Protein AF-A0A1G1E8K2-F1 (afdb_monomer)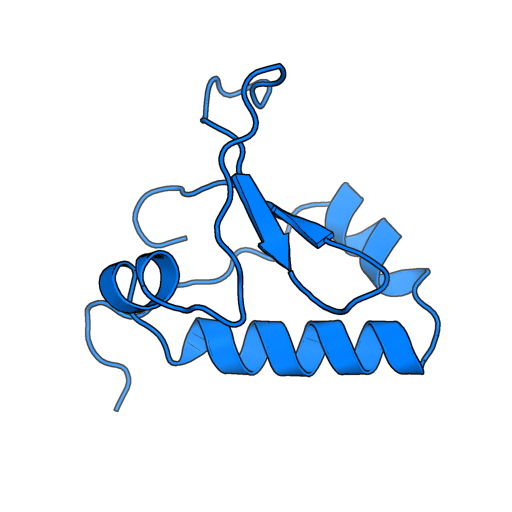

Mean predicted aligned error: 4.22 Å

Foldseek 3Di:
DQDPQQADDDCPDPVSVVVLVPDDPVLNVLVVVVVVVSRNDGPVCCVVPPQQVKAWDPPDDDPVRFTWIWTDSDPVDIDIDTDDPRD

Solvent-accessible surface area (backbone atoms only — not comparable to full-atom values): 5222 Å² total; per-residue (Å²): 132,86,61,97,60,39,33,47,83,81,74,82,48,66,69,59,46,55,54,55,74,68,45,55,73,70,58,42,52,37,45,52,54,46,53,60,50,47,54,75,27,32,63,72,48,50,76,67,34,77,75,34,52,66,38,80,47,88,92,52,62,47,97,84,69,45,66,31,28,34,36,43,54,53,97,86,48,64,44,80,47,63,76,58,94,59,50

Nearest PDB structures (foldseek):
  7xw2-assembly1_A  TM=3.917E-01  e=7.439E+00  Homo sapiens
  7yym-assembly1_A  TM=3.571E-01  e=9.045E+00  Mus musculus

Secondary structure (DSSP, 8-state):
---TTBPP-----HHHHHHHHTS-HHHHHHHHHHHHHHTT-BHHHHHH-TTTT-EEEEEEE-TT-PEEEEEESSSS-EEEE---TT-

Radius of gyration: 13.0 Å; Cα contacts (8 Å, |Δi|>4): 94; chains: 1; bounding box: 28×35×29 Å

Structure (mmCIF, N/CA/C/O backbone):
data_AF-A0A1G1E8K2-F1
#
_entry.id   AF-A0A1G1E8K2-F1
#
loop_
_atom_site.group_PDB
_atom_site.id
_atom_site.type_symbol
_atom_site.label_atom_id
_atom_site.label_alt_id
_atom_site.label_comp_id
_atom_site.label_asym_id
_atom_site.label_entity_id
_atom_site.label_seq_id
_atom_site.pdbx_PDB_ins_code
_atom_site.Cartn_x
_atom_site.Cartn_y
_atom_site.Cartn_z
_atom_site.occupancy
_atom_site.B_iso_or_equiv
_atom_site.auth_seq_id
_atom_site.auth_comp_id
_atom_site.auth_asym_id
_atom_site.auth_atom_id
_atom_site.pdbx_PDB_model_num
ATOM 1 N N . MET A 1 1 ? 2.380 -21.552 3.493 1.00 47.50 1 MET A N 1
ATOM 2 C CA . MET A 1 1 ? 3.546 -21.550 2.584 1.00 47.50 1 MET A CA 1
ATOM 3 C C . MET A 1 1 ? 3.581 -20.219 1.855 1.00 47.50 1 MET A C 1
ATOM 5 O O . MET A 1 1 ? 2.591 -19.874 1.222 1.00 47.50 1 MET A O 1
ATOM 9 N N . VAL A 1 2 ? 4.660 -19.448 2.001 1.00 52.47 2 VAL A N 1
ATOM 10 C CA . VAL A 1 2 ? 4.926 -18.277 1.150 1.00 52.47 2 VAL A CA 1
ATOM 11 C C . VAL A 1 2 ? 5.296 -18.831 -0.227 1.00 52.47 2 VAL A C 1
ATOM 13 O O . VAL A 1 2 ? 6.189 -19.672 -0.310 1.00 52.47 2 VAL A O 1
ATOM 16 N N . LYS A 1 3 ? 4.564 -18.463 -1.284 1.00 58.41 3 LYS A N 1
ATOM 17 C CA . LYS A 1 3 ? 4.991 -18.791 -2.652 1.00 58.41 3 LYS A CA 1
ATOM 18 C C . LYS A 1 3 ? 6.237 -17.955 -2.956 1.00 58.41 3 LYS A C 1
ATOM 20 O O . LYS A 1 3 ? 6.289 -16.799 -2.546 1.00 58.41 3 LYS A O 1
ATOM 25 N N . LEU A 1 4 ? 7.209 -18.530 -3.664 1.00 66.69 4 LEU A N 1
ATOM 26 C CA . LEU A 1 4 ? 8.505 -17.904 -3.983 1.00 66.69 4 LEU A CA 1
ATOM 27 C C . LEU A 1 4 ? 8.401 -16.553 -4.730 1.00 66.69 4 LEU A C 1
ATOM 29 O O . LEU A 1 4 ? 9.372 -15.803 -4.750 1.00 66.69 4 LEU A O 1
ATOM 33 N N . ASP A 1 5 ? 7.218 -16.216 -5.257 1.00 79.94 5 ASP A N 1
ATOM 34 C CA . ASP A 1 5 ? 6.955 -14.999 -6.040 1.00 79.94 5 ASP A CA 1
ATOM 35 C C . ASP A 1 5 ? 6.080 -13.956 -5.318 1.00 79.94 5 ASP A C 1
ATOM 37 O O . ASP A 1 5 ? 5.581 -13.015 -5.947 1.00 79.94 5 ASP A O 1
ATOM 41 N N . ASN A 1 6 ? 5.814 -14.136 -4.020 1.00 90.75 6 ASN A N 1
ATOM 42 C CA . ASN A 1 6 ? 5.023 -13.169 -3.260 1.00 90.75 6 ASN A CA 1
ATOM 43 C C . ASN A 1 6 ? 5.765 -11.837 -3.113 1.00 90.75 6 ASN A C 1
ATOM 45 O O . ASN A 1 6 ? 6.980 -11.800 -2.938 1.00 90.75 6 ASN A O 1
ATOM 49 N N . VAL A 1 7 ? 5.005 -10.745 -3.131 1.00 93.31 7 VAL A N 1
ATOM 50 C CA . VAL A 1 7 ? 5.538 -9.396 -2.934 1.00 93.31 7 VAL A CA 1
ATOM 51 C C . VAL A 1 7 ? 6.079 -9.238 -1.515 1.00 93.31 7 VAL A C 1
ATOM 53 O O . VAL A 1 7 ? 5.432 -9.625 -0.533 1.00 93.31 7 VAL A O 1
ATOM 56 N N . LEU A 1 8 ? 7.262 -8.640 -1.418 1.00 94.12 8 LEU A N 1
ATOM 57 C CA . LEU A 1 8 ? 7.842 -8.165 -0.172 1.00 94.12 8 LEU A CA 1
ATOM 58 C C . LEU A 1 8 ? 7.459 -6.697 0.020 1.00 94.12 8 LEU A C 1
ATOM 60 O O . LEU A 1 8 ? 7.224 -5.978 -0.938 1.00 94.12 8 LEU A O 1
ATOM 64 N N . LEU A 1 9 ? 7.333 -6.257 1.267 1.00 94.62 9 LEU A N 1
ATOM 65 C CA . LEU A 1 9 ? 6.976 -4.875 1.578 1.00 94.62 9 LEU A CA 1
ATOM 66 C C . LEU A 1 9 ? 8.145 -4.234 2.303 1.00 94.62 9 LEU A C 1
ATOM 68 O O . LEU A 1 9 ? 8.490 -4.675 3.401 1.00 94.62 9 LEU A O 1
ATOM 72 N N . ASP A 1 10 ? 8.716 -3.196 1.701 1.00 94.06 10 ASP A N 1
ATOM 73 C CA . ASP A 1 10 ? 9.610 -2.289 2.405 1.00 94.06 10 ASP A CA 1
ATOM 74 C C . ASP A 1 10 ? 8.790 -1.153 3.026 1.00 94.06 10 ASP A C 1
ATOM 76 O O . ASP A 1 10 ? 8.131 -0.376 2.336 1.00 94.06 10 ASP A O 1
ATOM 80 N N . LEU A 1 11 ? 8.800 -1.094 4.356 1.00 94.75 11 LEU A N 1
ATOM 81 C CA . LEU A 1 11 ? 8.096 -0.088 5.153 1.00 94.75 11 LEU A CA 1
ATOM 82 C C . LEU A 1 11 ? 9.080 0.889 5.822 1.00 94.75 11 LEU A C 1
ATOM 84 O O . LEU A 1 11 ? 8.692 1.633 6.723 1.00 94.75 11 LEU A O 1
ATOM 88 N N . ASN A 1 12 ? 10.356 0.877 5.418 1.00 93.38 12 ASN A N 1
ATOM 89 C CA . ASN A 1 12 ? 11.431 1.648 6.050 1.00 93.38 12 ASN A CA 1
ATOM 90 C C . ASN A 1 12 ? 11.606 3.060 5.478 1.00 93.38 12 ASN A C 1
ATOM 92 O O . ASN A 1 12 ? 12.569 3.749 5.809 1.00 93.38 12 ASN A O 1
ATOM 96 N N . ASN A 1 13 ? 10.685 3.523 4.633 1.00 90.25 13 ASN A N 1
ATOM 97 C CA . ASN A 1 13 ? 10.710 4.899 4.162 1.00 90.25 13 ASN A CA 1
ATOM 98 C C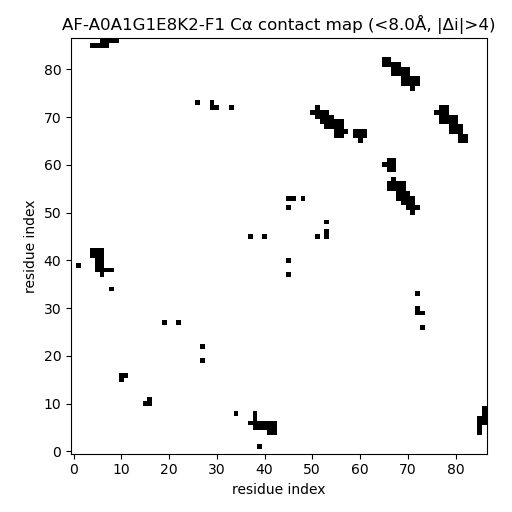 . ASN A 1 13 ? 10.272 5.853 5.300 1.00 90.25 13 ASN A C 1
ATOM 100 O O . ASN A 1 13 ? 9.161 5.700 5.812 1.00 90.25 13 ASN A O 1
ATOM 104 N N . PRO A 1 14 ? 11.095 6.845 5.692 1.00 93.69 14 PRO A N 1
ATOM 105 C CA . PRO A 1 14 ? 10.794 7.709 6.835 1.00 93.69 14 PRO A CA 1
ATOM 106 C C . PRO A 1 14 ? 9.551 8.581 6.616 1.00 93.69 14 PRO A C 1
ATOM 108 O O . PRO A 1 14 ? 8.771 8.759 7.545 1.00 93.69 14 PRO A O 1
ATOM 111 N N . VAL A 1 15 ? 9.317 9.051 5.385 1.00 91.94 15 VAL A N 1
ATOM 112 C CA . VAL A 1 15 ? 8.114 9.828 5.034 1.00 91.94 15 VAL A CA 1
ATOM 113 C C . VAL A 1 15 ? 6.868 8.958 5.183 1.00 91.94 15 VAL A C 1
ATOM 115 O O . VAL A 1 15 ? 5.886 9.371 5.787 1.00 91.94 15 VAL A O 1
ATOM 118 N N . PHE A 1 16 ? 6.927 7.709 4.711 1.00 93.00 16 PHE A N 1
ATOM 119 C CA . PHE A 1 16 ? 5.833 6.758 4.908 1.00 93.00 16 PHE A CA 1
ATOM 120 C C . PHE A 1 16 ? 5.556 6.487 6.392 1.00 93.00 16 PHE A C 1
ATOM 122 O O . PHE A 1 16 ? 4.396 6.385 6.783 1.00 93.00 16 PHE A O 1
ATOM 129 N N . GLN A 1 17 ? 6.594 6.342 7.217 1.00 95.75 17 GLN A N 1
ATOM 130 C CA . GLN A 1 17 ? 6.426 6.090 8.650 1.00 95.75 17 GLN A CA 1
ATOM 131 C C . GLN A 1 17 ? 5.783 7.284 9.361 1.00 95.75 17 GLN A C 1
ATOM 133 O O . GLN A 1 17 ? 4.867 7.091 10.158 1.00 95.75 17 GLN A O 1
ATOM 138 N N . GLU A 1 18 ? 6.211 8.504 9.035 1.00 96.88 18 GLU A N 1
ATOM 139 C CA . GLU A 1 18 ? 5.593 9.730 9.539 1.00 96.88 18 GLU A CA 1
ATOM 140 C C . GLU A 1 18 ? 4.113 9.815 9.141 1.00 96.88 18 GLU A C 1
ATOM 142 O O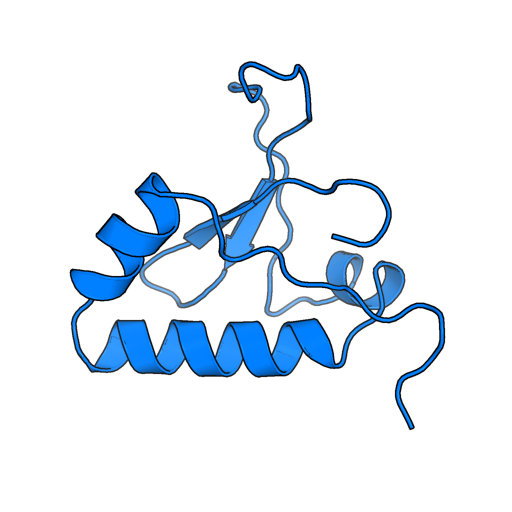 . GLU A 1 18 ? 3.251 9.993 10.006 1.00 96.88 18 GLU A O 1
ATOM 147 N N . ASP A 1 19 ? 3.795 9.594 7.862 1.00 94.88 19 ASP A N 1
ATOM 148 C CA . ASP A 1 19 ? 2.413 9.563 7.377 1.00 94.88 19 ASP A CA 1
ATOM 149 C C . ASP A 1 19 ? 1.588 8.495 8.108 1.00 94.88 19 ASP A C 1
ATOM 151 O O . ASP A 1 19 ? 0.477 8.768 8.563 1.00 94.88 19 ASP A O 1
ATOM 155 N N . LEU A 1 20 ? 2.136 7.283 8.261 1.00 94.50 20 LEU A N 1
ATOM 156 C CA . LEU A 1 20 ? 1.485 6.149 8.917 1.00 94.50 20 LEU A CA 1
ATOM 157 C C . LEU A 1 20 ? 1.111 6.463 10.368 1.00 94.50 20 LEU A C 1
ATOM 159 O O . LEU A 1 20 ? 0.005 6.124 10.795 1.00 94.50 20 LEU A O 1
ATOM 163 N N . PHE A 1 21 ? 2.014 7.089 11.125 1.00 95.44 21 PHE A N 1
ATOM 164 C CA . PHE A 1 21 ? 1.782 7.412 12.535 1.00 95.44 21 PHE A CA 1
ATOM 165 C C . PHE A 1 21 ? 0.797 8.566 12.736 1.00 95.44 21 PHE A C 1
ATOM 167 O O . PHE A 1 21 ? 0.172 8.648 13.791 1.00 95.44 21 PHE A O 1
ATOM 174 N N . ASN A 1 22 ? 0.599 9.401 11.716 1.00 95.94 22 ASN A N 1
ATOM 175 C CA . ASN A 1 22 ? -0.363 10.501 11.737 1.00 95.94 22 ASN A CA 1
ATOM 176 C C . ASN A 1 22 ? -1.776 10.103 11.263 1.00 95.94 22 ASN A C 1
ATOM 178 O O . ASN A 1 22 ? -2.701 10.922 11.304 1.00 95.94 22 ASN A O 1
ATOM 182 N N . LEU A 1 23 ? -1.985 8.856 10.822 1.00 94.25 23 LEU A N 1
ATOM 183 C CA . LEU A 1 23 ? -3.300 8.397 10.373 1.00 94.25 23 LEU A CA 1
ATOM 184 C C . LEU A 1 23 ? -4.314 8.297 11.515 1.00 94.25 23 LEU A C 1
ATOM 186 O O . LEU A 1 23 ? -4.035 7.816 12.612 1.00 94.25 23 LEU A O 1
ATOM 190 N N . GLN A 1 24 ? -5.558 8.655 11.199 1.00 94.50 24 GLN A N 1
ATOM 191 C CA . GLN A 1 24 ? -6.702 8.363 12.057 1.00 94.50 24 GLN A CA 1
ATOM 192 C C . GLN A 1 24 ? -6.938 6.849 12.140 1.00 94.50 24 GLN A C 1
ATOM 194 O O . GLN A 1 24 ? -6.606 6.096 11.221 1.00 94.50 24 GLN A O 1
ATOM 199 N N . LYS A 1 25 ? -7.558 6.401 13.235 1.00 93.88 25 LYS A N 1
ATOM 200 C CA . LYS A 1 25 ? -7.739 4.981 13.570 1.00 93.88 25 LYS A CA 1
ATOM 201 C C . LYS A 1 25 ? -8.299 4.148 12.413 1.00 93.88 25 LYS A C 1
ATOM 203 O O . LYS A 1 25 ? -7.795 3.060 12.130 1.00 93.88 25 LYS A O 1
ATOM 208 N N . GLU A 1 26 ? -9.339 4.640 11.746 1.00 93.00 26 GLU A N 1
ATOM 209 C CA . GLU A 1 26 ? -9.998 3.924 10.655 1.00 93.00 26 GLU A CA 1
ATOM 210 C C . GLU A 1 26 ? -9.068 3.772 9.449 1.00 93.00 26 GLU A C 1
ATOM 212 O O . GLU A 1 26 ? -9.001 2.695 8.854 1.00 93.00 26 GLU A O 1
ATOM 217 N N . ASP A 1 27 ? -8.322 4.819 9.106 1.00 93.31 27 ASP A N 1
ATOM 218 C CA . ASP A 1 27 ? -7.410 4.819 7.964 1.00 93.31 27 ASP A CA 1
ATOM 219 C C . ASP A 1 27 ? -6.157 3.976 8.246 1.00 93.31 27 ASP A C 1
ATOM 221 O O . ASP A 1 27 ? -5.727 3.213 7.375 1.00 93.31 27 ASP A O 1
ATOM 225 N N . ALA A 1 28 ? -5.648 3.997 9.483 1.00 94.31 28 ALA A N 1
ATOM 226 C CA . ALA A 1 28 ? -4.576 3.112 9.936 1.00 94.31 28 ALA A CA 1
ATOM 227 C C . ALA A 1 28 ? -4.984 1.633 9.821 1.00 94.31 28 ALA A C 1
ATOM 229 O O . ALA A 1 28 ? -4.249 0.814 9.262 1.00 94.31 28 ALA A O 1
ATOM 230 N N . PHE A 1 29 ? -6.200 1.285 10.261 1.00 95.44 29 PHE A N 1
ATOM 231 C CA . PHE A 1 29 ? -6.726 -0.073 10.107 1.00 95.44 29 PHE A CA 1
ATOM 232 C C . PHE A 1 29 ? -6.837 -0.481 8.628 1.00 95.44 29 PHE A C 1
ATOM 234 O O . PHE A 1 29 ? -6.473 -1.599 8.258 1.00 95.44 29 PHE A O 1
ATOM 241 N N . ARG A 1 30 ? -7.285 0.429 7.751 1.00 95.38 30 ARG A N 1
ATOM 242 C CA . ARG A 1 30 ? -7.384 0.171 6.303 1.00 95.38 30 ARG A CA 1
ATOM 243 C C . ARG A 1 30 ? -6.019 -0.022 5.643 1.00 95.38 30 ARG A C 1
ATOM 245 O O . ARG A 1 30 ? -5.908 -0.904 4.784 1.00 95.38 30 ARG A O 1
ATOM 252 N N . ILE A 1 31 ? -4.992 0.739 6.039 1.00 95.44 31 ILE A N 1
ATOM 253 C CA . ILE A 1 31 ? -3.615 0.477 5.594 1.00 95.44 31 ILE A CA 1
ATOM 254 C C . ILE A 1 31 ? -3.199 -0.928 6.011 1.00 95.44 31 ILE A C 1
ATOM 256 O O . ILE A 1 31 ? -2.786 -1.704 5.152 1.00 95.44 31 ILE A O 1
ATOM 260 N N . LEU A 1 32 ? -3.353 -1.292 7.286 1.00 95.94 32 LEU A N 1
ATOM 261 C CA . LEU A 1 32 ? -2.905 -2.595 7.782 1.00 95.94 32 LEU A CA 1
ATOM 262 C C . LEU A 1 32 ? -3.570 -3.762 7.041 1.00 95.94 32 LEU A C 1
ATOM 264 O O . LEU A 1 32 ? -2.888 -4.711 6.656 1.00 95.94 32 LEU A O 1
ATOM 268 N N . GLU A 1 33 ? -4.876 -3.688 6.783 1.00 96.25 33 GLU A N 1
ATOM 269 C CA . GLU A 1 33 ? -5.583 -4.700 5.989 1.00 96.25 33 GLU A CA 1
ATOM 270 C C . GLU A 1 33 ? -5.072 -4.768 4.542 1.00 96.25 33 GLU A C 1
ATOM 272 O O . GLU A 1 33 ? -4.899 -5.857 3.987 1.00 96.25 33 GLU A O 1
ATOM 277 N N . THR A 1 34 ? -4.750 -3.620 3.944 1.00 96.44 34 THR A N 1
ATOM 278 C CA . THR A 1 34 ? -4.182 -3.562 2.591 1.00 96.44 34 THR A CA 1
ATOM 279 C C . THR A 1 34 ? -2.775 -4.164 2.543 1.00 96.44 34 THR A C 1
ATOM 281 O O . THR A 1 34 ? -2.495 -4.975 1.662 1.00 96.44 34 THR A O 1
ATOM 284 N N . LEU A 1 35 ? -1.911 -3.865 3.517 1.00 95.69 35 LEU A N 1
ATOM 285 C CA . LEU A 1 35 ? -0.566 -4.446 3.618 1.00 95.69 35 LEU A CA 1
ATOM 286 C C . LEU A 1 35 ? -0.623 -5.966 3.843 1.00 95.69 35 LEU A C 1
ATOM 288 O O . LEU A 1 35 ? 0.071 -6.726 3.163 1.00 95.69 35 LEU A O 1
ATOM 292 N N . LYS A 1 36 ? -1.508 -6.440 4.734 1.00 95.69 36 LYS A N 1
ATOM 293 C CA . LYS A 1 36 ? -1.751 -7.880 4.949 1.00 95.69 36 LYS A CA 1
ATOM 294 C C . LYS A 1 36 ? -2.214 -8.580 3.677 1.00 95.69 36 LYS A C 1
ATOM 296 O O . LYS A 1 36 ? -1.833 -9.728 3.448 1.00 95.69 36 LYS A O 1
ATOM 301 N N . LYS A 1 37 ? -3.057 -7.920 2.878 1.00 95.25 37 LYS A N 1
ATOM 302 C CA . LYS A 1 37 ? -3.492 -8.425 1.576 1.00 95.25 37 LYS A CA 1
ATOM 303 C C . LYS A 1 37 ? -2.307 -8.515 0.617 1.00 95.25 37 LYS A C 1
ATOM 305 O O . LYS A 1 37 ? -2.070 -9.597 0.094 1.00 95.25 37 LYS A O 1
ATOM 310 N N . ILE A 1 38 ? -1.555 -7.429 0.426 1.00 95.00 38 ILE A N 1
ATOM 311 C CA . ILE A 1 38 ? -0.430 -7.369 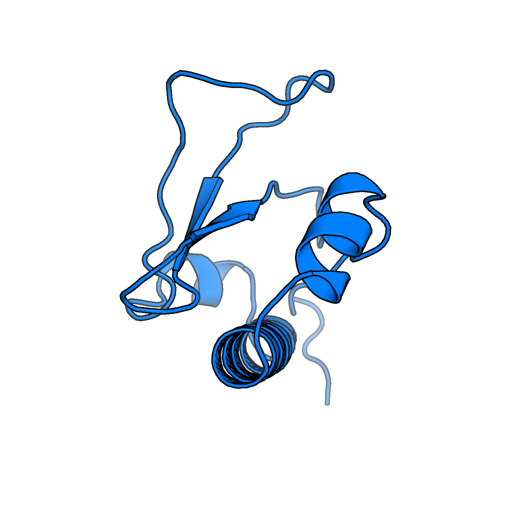-0.525 1.00 95.00 38 ILE A CA 1
ATOM 312 C C . ILE A 1 38 ? 0.609 -8.455 -0.236 1.00 95.00 38 ILE A C 1
ATOM 314 O O . ILE A 1 38 ? 1.015 -9.155 -1.155 1.00 95.00 38 ILE A O 1
ATOM 318 N N . LYS A 1 39 ? 0.942 -8.702 1.037 1.00 93.81 39 LYS A N 1
ATOM 319 C CA . LYS A 1 39 ? 1.896 -9.753 1.442 1.00 93.81 39 LYS A CA 1
ATOM 320 C C . LYS A 1 39 ? 1.496 -11.179 1.009 1.00 93.81 39 LYS A C 1
ATOM 322 O O . LYS A 1 39 ? 2.317 -12.097 1.017 1.00 93.81 39 LYS A O 1
ATOM 327 N N . LYS A 1 40 ? 0.222 -11.402 0.669 1.00 93.75 40 LYS A N 1
ATOM 328 C CA . LYS A 1 40 ? -0.300 -12.695 0.193 1.00 93.75 40 LYS A CA 1
ATOM 329 C C . LYS A 1 40 ? -0.346 -12.798 -1.335 1.00 93.75 40 LYS A C 1
ATOM 331 O O . LYS A 1 40 ? -0.669 -13.872 -1.834 1.00 93.75 40 LYS A O 1
ATOM 336 N N . LEU A 1 41 ? -0.076 -11.707 -2.048 1.00 94.38 41 LEU A N 1
ATOM 337 C CA . LEU A 1 41 ? -0.189 -11.605 -3.498 1.00 94.38 41 LEU A CA 1
ATOM 338 C C . LEU A 1 41 ? 1.182 -11.727 -4.163 1.00 94.38 41 LEU A C 1
ATOM 340 O O . LEU A 1 41 ? 2.197 -11.313 -3.604 1.00 94.38 41 LEU A O 1
ATOM 344 N N . THR A 1 42 ? 1.194 -12.256 -5.383 1.00 94.75 42 THR A N 1
ATOM 345 C CA . THR A 1 42 ? 2.338 -12.127 -6.295 1.00 94.75 42 THR A CA 1
ATOM 346 C C . THR A 1 42 ? 2.268 -10.800 -7.051 1.00 94.75 42 THR A C 1
ATOM 348 O O . THR A 1 42 ? 1.210 -10.169 -7.121 1.00 94.75 42 THR A O 1
ATOM 351 N N . TRP A 1 43 ? 3.356 -10.382 -7.700 1.00 92.81 43 TRP A N 1
ATOM 352 C CA . TRP A 1 43 ? 3.331 -9.195 -8.570 1.00 92.81 43 TRP A CA 1
ATOM 353 C C . TRP A 1 43 ? 2.288 -9.288 -9.690 1.00 92.81 43 TRP A C 1
ATOM 355 O O . TRP A 1 43 ? 1.628 -8.300 -10.012 1.00 92.81 43 TRP A O 1
ATOM 365 N N . ALA A 1 44 ? 2.103 -10.483 -10.258 1.00 93.00 44 ALA A N 1
ATOM 366 C CA . ALA A 1 44 ? 1.089 -10.713 -11.280 1.00 93.00 44 ALA A CA 1
ATOM 367 C C . ALA A 1 44 ? -0.331 -10.497 -10.734 1.00 93.00 44 ALA A C 1
ATOM 369 O O . ALA A 1 44 ? -1.184 -9.962 -11.446 1.00 93.00 44 ALA A O 1
ATOM 370 N N . ASP A 1 45 ? -0.574 -10.874 -9.476 1.00 95.19 45 ASP A N 1
ATOM 371 C CA . ASP A 1 45 ? -1.853 -10.637 -8.812 1.00 95.19 45 ASP A CA 1
ATOM 372 C C . ASP A 1 45 ? -2.053 -9.150 -8.504 1.00 95.19 45 ASP A C 1
ATOM 374 O O . ASP A 1 45 ? -3.136 -8.628 -8.755 1.00 95.19 45 ASP A O 1
ATOM 378 N N . ILE A 1 46 ? -1.012 -8.440 -8.043 1.00 94.62 46 ILE A N 1
ATOM 379 C CA . ILE A 1 46 ? -1.071 -6.991 -7.773 1.00 94.62 46 ILE A CA 1
ATOM 380 C C . ILE A 1 46 ? -1.546 -6.217 -9.002 1.00 94.62 46 ILE A C 1
ATOM 382 O O . ILE A 1 46 ? -2.463 -5.401 -8.896 1.00 94.62 46 ILE A O 1
ATOM 386 N N . TYR A 1 47 ? -0.974 -6.495 -10.176 1.00 92.75 47 TYR A N 1
ATOM 387 C CA . TYR A 1 47 ? -1.351 -5.802 -11.411 1.00 92.75 47 TYR A CA 1
ATOM 388 C C . TYR A 1 47 ? -2.777 -6.117 -11.878 1.00 92.75 47 TYR A C 1
ATOM 390 O O . TYR A 1 47 ? -3.381 -5.314 -12.588 1.00 92.75 47 TYR A O 1
ATOM 398 N N . LYS A 1 48 ? -3.334 -7.266 -11.482 1.00 94.31 48 LYS A N 1
ATOM 399 C CA . LYS A 1 48 ? -4.697 -7.693 -11.837 1.00 94.31 48 LYS A CA 1
ATOM 400 C C . LYS A 1 48 ? -5.735 -7.332 -10.772 1.00 94.31 48 LYS A C 1
ATOM 402 O O . LYS A 1 48 ? -6.938 -7.409 -11.036 1.00 94.31 48 LYS A O 1
ATOM 407 N N . ASP A 1 49 ? -5.303 -6.944 -9.574 1.00 95.31 49 ASP A N 1
ATOM 408 C CA . ASP A 1 49 ? -6.193 -6.698 -8.449 1.00 95.31 49 ASP A CA 1
ATOM 409 C C . ASP A 1 49 ? -7.025 -5.418 -8.646 1.00 95.31 49 ASP A C 1
ATOM 411 O O . ASP A 1 49 ? -6.562 -4.281 -8.506 1.00 95.31 49 ASP A O 1
ATOM 415 N N . LYS A 1 50 ? -8.318 -5.610 -8.921 1.00 93.50 50 LYS A N 1
ATOM 416 C CA . LYS A 1 50 ? -9.280 -4.516 -9.138 1.00 93.50 50 LYS A CA 1
ATOM 417 C C . LYS A 1 50 ? -9.509 -3.648 -7.895 1.00 93.50 50 LYS A C 1
ATOM 419 O O . LYS A 1 50 ? -9.958 -2.509 -8.025 1.00 93.50 50 LYS A O 1
ATOM 424 N N . GLY A 1 51 ? -9.236 -4.174 -6.701 1.00 94.06 51 GLY A N 1
ATOM 425 C CA . GLY A 1 51 ? -9.384 -3.452 -5.440 1.00 94.06 51 GLY A CA 1
ATOM 426 C C . GLY A 1 51 ? -8.258 -2.446 -5.225 1.00 94.06 51 GLY A C 1
ATOM 427 O O . GLY A 1 51 ? -8.532 -1.298 -4.879 1.00 94.06 51 GLY A O 1
ATOM 428 N N . LEU A 1 52 ? -7.016 -2.855 -5.502 1.00 96.06 52 LEU A N 1
ATOM 429 C CA . LEU A 1 52 ? -5.834 -1.994 -5.417 1.00 96.06 52 LEU A CA 1
ATOM 430 C C . LEU A 1 52 ? -5.845 -0.896 -6.481 1.00 96.06 52 LEU A C 1
ATOM 432 O O . LEU A 1 52 ? -5.267 0.162 -6.255 1.00 96.06 52 LEU A O 1
ATOM 436 N N . ARG A 1 53 ? -6.522 -1.101 -7.620 1.00 94.94 53 ARG A N 1
ATOM 437 C CA . ARG A 1 53 ? -6.584 -0.122 -8.722 1.00 94.94 53 ARG A CA 1
ATOM 438 C C . ARG A 1 53 ? -5.195 0.427 -9.061 1.00 94.94 53 ARG A C 1
ATOM 440 O O . ARG A 1 53 ? -5.002 1.641 -9.014 1.00 94.94 53 ARG A O 1
ATOM 447 N N . TRP A 1 54 ? -4.238 -0.460 -9.318 1.00 94.44 54 TRP A N 1
ATOM 448 C CA . TRP A 1 54 ? -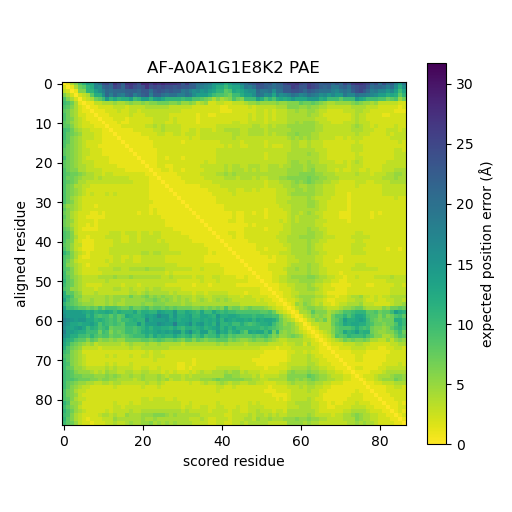2.860 -0.091 -9.640 1.00 94.44 54 TRP A CA 1
ATOM 449 C C . TRP A 1 54 ? -2.819 0.958 -10.763 1.00 94.44 54 TRP A C 1
ATOM 451 O O . TRP A 1 54 ? -3.369 0.732 -11.839 1.00 94.44 54 TRP A O 1
ATOM 461 N N . GLY A 1 55 ? -2.209 2.116 -10.504 1.00 93.38 55 GLY A N 1
ATOM 462 C CA . GLY A 1 55 ? -2.178 3.238 -11.447 1.00 93.38 55 GLY A CA 1
ATOM 463 C C . GLY A 1 55 ? -0.788 3.846 -11.572 1.00 93.38 55 GLY A C 1
ATOM 464 O O . GLY A 1 55 ? -0.116 4.035 -10.565 1.00 93.38 55 GLY A O 1
ATOM 465 N N . VAL A 1 56 ? -0.360 4.160 -12.795 1.00 92.25 56 VAL A N 1
ATOM 466 C CA . VAL A 1 56 ? 0.932 4.812 -13.055 1.00 92.25 56 VAL A CA 1
ATOM 467 C C . VAL A 1 56 ? 0.863 6.308 -12.758 1.00 92.25 56 VAL A C 1
ATOM 469 O O . VAL A 1 56 ? -0.109 6.968 -13.122 1.00 92.25 56 VAL A O 1
ATOM 472 N N . VAL A 1 57 ? 1.902 6.847 -12.122 1.00 92.19 57 VAL A N 1
ATOM 473 C CA . VAL A 1 57 ? 2.095 8.295 -11.990 1.00 92.19 57 VAL A CA 1
ATOM 474 C C . VAL A 1 57 ? 2.974 8.755 -13.149 1.00 92.19 57 VAL A C 1
ATOM 476 O O . VAL A 1 57 ? 4.097 8.284 -13.300 1.00 92.19 57 VAL A O 1
ATOM 479 N N . GLN A 1 58 ? 2.449 9.632 -14.008 1.00 84.56 58 GLN A N 1
ATOM 480 C CA . GLN A 1 58 ? 3.159 10.084 -15.216 1.00 84.56 58 GLN A CA 1
ATOM 481 C C . GLN A 1 58 ? 4.025 11.325 -14.979 1.00 84.56 58 GLN A C 1
ATOM 483 O O . GLN A 1 58 ? 5.010 11.52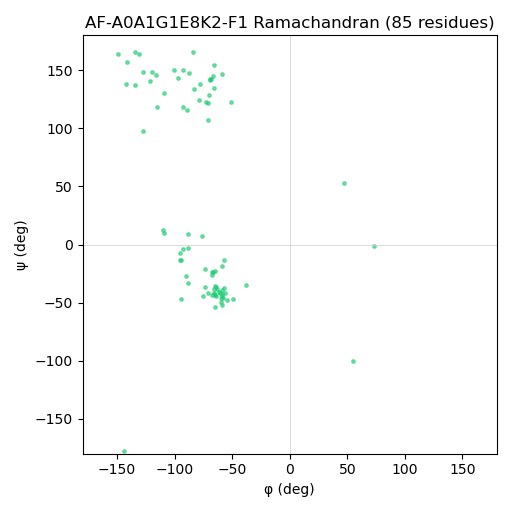7 -15.677 1.00 84.56 58 GLN A O 1
ATOM 488 N N . SER A 1 59 ? 3.654 12.155 -14.006 1.00 79.31 59 SER A N 1
ATOM 489 C CA . SER A 1 59 ? 4.243 13.476 -13.775 1.00 79.31 59 SER A CA 1
ATOM 490 C C . SER A 1 59 ? 5.400 13.485 -12.776 1.00 79.31 59 SER A C 1
ATOM 492 O O . SER A 1 59 ? 5.981 14.538 -12.539 1.00 79.31 59 SER A O 1
ATOM 494 N N . MET A 1 60 ? 5.712 12.346 -12.150 1.00 76.44 60 MET A N 1
ATOM 495 C CA . MET A 1 60 ? 6.687 12.265 -11.063 1.00 76.44 60 MET A CA 1
ATOM 496 C C . MET A 1 60 ? 7.512 10.983 -11.152 1.00 76.44 60 MET A C 1
ATOM 498 O O . MET A 1 60 ? 6.975 9.894 -11.363 1.00 76.44 60 MET A O 1
ATOM 502 N N . SER A 1 61 ? 8.811 11.115 -10.905 1.00 71.88 61 SER A N 1
ATOM 503 C CA . SER A 1 61 ? 9.735 10.009 -10.659 1.00 71.88 61 SER A CA 1
ATOM 504 C C . SER A 1 61 ? 10.342 10.154 -9.268 1.00 71.88 61 SER A C 1
ATOM 506 O O . SER A 1 61 ? 10.550 11.273 -8.797 1.00 71.88 61 SER A O 1
ATOM 508 N N . ASN A 1 62 ? 10.652 9.033 -8.617 1.00 72.19 62 ASN A N 1
ATOM 509 C CA . ASN A 1 62 ? 11.502 9.063 -7.425 1.00 72.19 62 ASN A CA 1
ATOM 510 C C . ASN A 1 62 ? 12.864 9.695 -7.802 1.00 72.19 62 ASN A C 1
ATOM 512 O O . ASN A 1 62 ? 13.316 9.457 -8.926 1.00 72.19 62 ASN A O 1
ATOM 516 N N . PRO A 1 63 ? 13.552 10.438 -6.914 1.00 71.38 63 PRO A N 1
ATOM 517 C CA . PRO A 1 63 ? 14.976 10.758 -7.040 1.00 71.38 63 PRO A CA 1
ATOM 518 C C . PRO A 1 63 ? 15.862 9.626 -7.594 1.00 71.38 63 PRO A C 1
ATOM 520 O O . PRO A 1 63 ? 16.780 9.891 -8.361 1.00 71.38 63 PRO A O 1
ATOM 523 N N . GLY A 1 64 ? 15.553 8.361 -7.278 1.00 75.19 64 GLY A N 1
ATOM 524 C CA . GLY A 1 64 ? 16.232 7.175 -7.825 1.00 75.19 64 GLY A CA 1
ATOM 525 C C . GLY A 1 64 ? 15.856 6.783 -9.265 1.00 75.19 64 GLY A C 1
ATOM 526 O O . GLY A 1 64 ? 16.211 5.699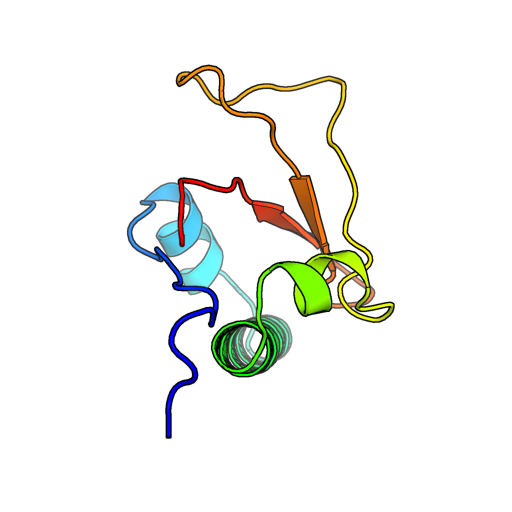 -9.714 1.00 75.19 64 GLY A O 1
ATOM 527 N N . GLY A 1 65 ? 15.077 7.598 -9.983 1.00 80.44 65 GLY A N 1
ATOM 528 C CA . GLY A 1 65 ? 14.628 7.344 -11.359 1.00 80.44 65 GLY A CA 1
ATOM 529 C C . GLY A 1 65 ? 13.553 6.259 -11.501 1.00 80.44 65 GLY A C 1
ATOM 530 O O . GLY A 1 65 ? 13.070 5.997 -12.604 1.00 80.44 65 GLY A O 1
ATOM 531 N N . GLN A 1 66 ? 13.143 5.627 -10.399 1.00 85.56 66 GLN A N 1
ATOM 532 C CA . GLN A 1 66 ? 12.118 4.589 -10.412 1.00 85.56 66 GLN A CA 1
ATOM 533 C C . GLN A 1 66 ? 10.744 5.186 -10.726 1.00 85.56 66 GLN A C 1
ATOM 535 O O . GLN A 1 66 ? 10.375 6.277 -10.273 1.00 85.56 66 GLN A O 1
ATOM 540 N N . ARG A 1 67 ? 9.961 4.426 -11.493 1.00 90.06 67 ARG A N 1
ATOM 541 C CA . ARG A 1 67 ? 8.586 4.787 -11.831 1.00 90.06 67 ARG A CA 1
ATOM 542 C C . ARG A 1 67 ? 7.700 4.677 -10.593 1.00 90.06 67 ARG A C 1
ATOM 544 O O . ARG A 1 67 ? 7.674 3.635 -9.939 1.00 90.06 67 ARG A O 1
ATOM 551 N N . LEU A 1 68 ? 6.953 5.742 -10.323 1.00 92.94 68 LEU A N 1
ATOM 552 C CA . LEU A 1 68 ? 5.990 5.790 -9.233 1.00 92.94 68 LEU A CA 1
ATOM 553 C C . LEU A 1 68 ? 4.624 5.269 -9.679 1.00 92.94 68 LEU A C 1
ATOM 555 O O . LEU A 1 68 ? 4.186 5.440 -10.823 1.00 92.94 68 LEU A O 1
ATOM 559 N N . TYR A 1 69 ? 3.931 4.660 -8.731 1.00 94.81 69 TYR A N 1
ATOM 560 C CA . TYR A 1 69 ? 2.588 4.139 -8.889 1.00 94.81 69 TYR A CA 1
ATOM 561 C C . TYR A 1 69 ? 1.735 4.538 -7.698 1.00 94.81 69 TYR A C 1
ATOM 563 O O . TYR A 1 69 ? 2.231 4.948 -6.651 1.00 94.81 69 TYR A O 1
ATOM 571 N N . THR A 1 70 ? 0.427 4.383 -7.851 1.00 95.62 70 THR A N 1
ATOM 572 C CA . THR A 1 70 ? -0.509 4.502 -6.744 1.00 95.62 70 THR A CA 1
ATOM 573 C C . THR A 1 70 ? -1.311 3.230 -6.571 1.00 95.62 70 THR A C 1
ATOM 575 O O . THR A 1 70 ? -1.791 2.642 -7.546 1.00 95.62 70 THR A O 1
ATOM 578 N N . ILE A 1 71 ? -1.536 2.871 -5.313 1.00 96.62 71 ILE A N 1
ATOM 579 C CA . ILE A 1 71 ? -2.498 1.847 -4.917 1.00 96.62 71 ILE A CA 1
ATOM 580 C C . ILE A 1 71 ? -3.601 2.468 -4.075 1.00 96.62 71 ILE A C 1
ATOM 582 O O . ILE A 1 71 ? -3.399 3.408 -3.306 1.00 96.62 71 ILE A O 1
ATOM 586 N N . ARG A 1 72 ? -4.806 1.940 -4.227 1.00 96.44 72 ARG A N 1
ATOM 587 C CA . ARG A 1 72 ? -5.951 2.314 -3.420 1.00 96.44 72 ARG A CA 1
ATOM 588 C C . ARG A 1 72 ? -5.868 1.625 -2.065 1.00 96.44 72 ARG A C 1
ATOM 590 O O . ARG A 1 72 ? -5.853 0.400 -2.010 1.00 96.44 72 ARG A O 1
ATOM 597 N N . ILE A 1 73 ? -5.917 2.422 -1.002 1.00 95.44 73 ILE A N 1
ATOM 598 C CA . ILE A 1 73 ? -6.113 1.917 0.361 1.00 95.44 73 ILE A CA 1
ATOM 599 C C . ILE A 1 73 ? -7.600 1.959 0.718 1.00 95.44 73 ILE A C 1
ATOM 601 O O . ILE A 1 73 ? -8.178 0.990 1.207 1.00 95.44 73 ILE A O 1
ATOM 605 N N . SER A 1 74 ? -8.252 3.085 0.427 1.00 90.25 74 SER A N 1
ATOM 606 C CA . SER A 1 74 ? -9.674 3.288 0.691 1.00 90.25 74 SER A CA 1
ATOM 607 C C . SER A 1 74 ? -10.317 4.132 -0.409 1.00 90.25 74 SER A C 1
ATOM 609 O O . SER A 1 74 ? -9.686 4.497 -1.405 1.00 90.25 74 SER A O 1
ATOM 611 N N . GLN A 1 75 ? -11.608 4.446 -0.273 1.00 88.06 75 GLN A N 1
ATOM 612 C CA . GLN A 1 75 ? -12.228 5.413 -1.180 1.00 88.06 75 GLN A CA 1
ATOM 613 C C . GLN A 1 75 ? -11.672 6.831 -0.999 1.00 88.06 75 GLN A C 1
ATOM 615 O O . GLN A 1 75 ? -11.715 7.600 -1.953 1.00 88.06 75 GLN A O 1
ATOM 620 N N . ARG A 1 76 ? -11.123 7.131 0.186 1.00 89.56 76 ARG A N 1
ATOM 621 C CA . ARG A 1 76 ? -10.680 8.464 0.603 1.00 89.56 76 A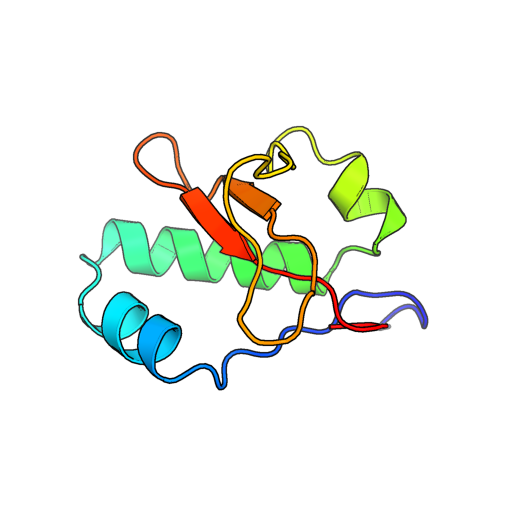RG A CA 1
ATOM 622 C C . ARG A 1 76 ? -9.241 8.772 0.208 1.00 89.56 76 ARG A C 1
ATOM 624 O O . ARG A 1 76 ? -8.946 9.923 -0.076 1.00 89.56 76 ARG A O 1
ATOM 631 N N . PHE A 1 77 ? -8.360 7.769 0.179 1.00 92.31 77 PHE A N 1
ATOM 632 C CA . PHE A 1 77 ? -6.948 8.001 -0.123 1.00 92.31 77 PHE A CA 1
ATOM 633 C C . PHE A 1 77 ? -6.256 6.827 -0.822 1.00 92.31 77 PHE A C 1
ATOM 635 O O . PHE A 1 77 ? -6.740 5.686 -0.875 1.00 92.31 77 PHE A O 1
ATOM 642 N N . ARG A 1 78 ? -5.098 7.158 -1.394 1.00 95.19 78 ARG A N 1
ATOM 643 C CA . ARG A 1 78 ? -4.200 6.270 -2.130 1.00 95.19 78 ARG A CA 1
ATOM 644 C C . ARG A 1 78 ? -2.799 6.401 -1.545 1.00 95.19 78 ARG A C 1
ATOM 646 O O . ARG A 1 78 ? -2.439 7.480 -1.093 1.00 95.19 78 ARG A O 1
ATOM 653 N N . ALA A 1 79 ? -2.029 5.322 -1.589 1.00 95.00 79 ALA A N 1
ATOM 654 C CA . ALA A 1 79 ? -0.611 5.347 -1.254 1.00 95.00 79 ALA A CA 1
ATOM 655 C C . ALA A 1 79 ? 0.220 5.465 -2.536 1.00 95.00 79 ALA A C 1
ATOM 657 O O . ALA A 1 79 ? -0.148 4.875 -3.560 1.00 95.00 79 ALA A O 1
ATOM 658 N N . LEU A 1 80 ? 1.326 6.207 -2.467 1.00 94.38 80 LEU A N 1
ATOM 659 C CA . LEU A 1 80 ? 2.388 6.191 -3.471 1.00 94.38 80 LEU A CA 1
ATOM 660 C C . LEU A 1 80 ? 3.318 5.014 -3.190 1.00 94.38 80 LEU A C 1
ATOM 662 O O . LEU A 1 80 ? 3.703 4.784 -2.048 1.00 94.38 80 LEU A O 1
ATOM 666 N N . VAL A 1 81 ? 3.660 4.267 -4.232 1.00 94.44 81 VAL A N 1
ATOM 667 C CA . VAL A 1 81 ? 4.540 3.098 -4.147 1.00 94.44 8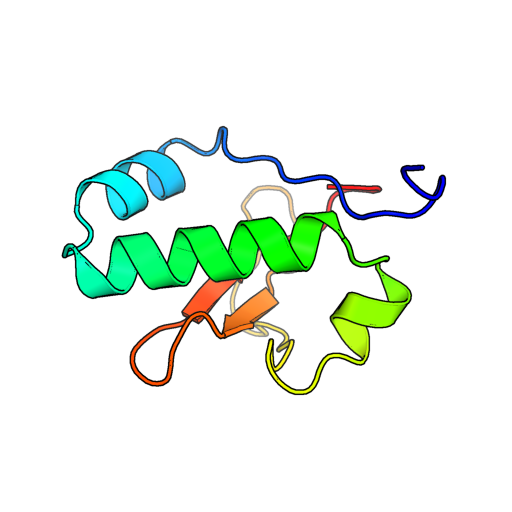1 VAL A CA 1
ATOM 668 C C . VAL A 1 81 ? 5.463 3.054 -5.359 1.00 94.44 81 VAL A C 1
ATOM 670 O O . VAL A 1 81 ? 5.141 3.587 -6.424 1.00 94.44 81 VAL A O 1
ATOM 673 N N . PHE A 1 82 ? 6.592 2.378 -5.223 1.00 92.88 82 PHE A N 1
ATOM 674 C CA . PHE A 1 82 ? 7.427 1.961 -6.343 1.00 92.88 82 PHE A CA 1
ATOM 675 C C . PHE A 1 82 ? 7.753 0.480 -6.182 1.00 92.88 82 PHE A C 1
ATOM 677 O O . PHE A 1 82 ? 7.522 -0.089 -5.121 1.00 92.88 82 PHE A O 1
ATOM 684 N N . ARG A 1 83 ? 8.225 -0.139 -7.262 1.00 91.19 83 ARG A N 1
ATOM 685 C CA . ARG A 1 83 ? 8.679 -1.527 -7.247 1.00 91.19 83 ARG A CA 1
ATOM 686 C C . ARG A 1 83 ? 10.189 -1.565 -7.395 1.00 91.19 83 ARG A C 1
ATOM 688 O O . ARG A 1 83 ? 10.715 -1.010 -8.362 1.00 91.19 83 ARG A O 1
ATOM 695 N N . GLU A 1 84 ? 10.844 -2.302 -6.515 1.00 90.19 84 GLU A N 1
ATOM 696 C CA . GLU A 1 84 ? 12.260 -2.630 -6.569 1.00 90.19 84 GLU A CA 1
ATOM 697 C C . GLU A 1 84 ? 12.443 -4.149 -6.462 1.00 90.19 84 GLU A C 1
ATOM 699 O O . GLU A 1 84 ? 12.423 -4.753 -5.392 1.00 90.19 84 GLU A O 1
ATOM 704 N N . ALA A 1 85 ? 12.607 -4.793 -7.621 1.00 89.69 85 ALA A N 1
ATOM 705 C CA . ALA A 1 85 ? 12.678 -6.248 -7.752 1.00 89.69 85 ALA A CA 1
ATOM 706 C C . ALA A 1 85 ? 11.461 -6.976 -7.137 1.00 89.69 85 ALA A C 1
ATOM 708 O O . ALA A 1 85 ? 10.417 -7.080 -7.800 1.00 89.69 85 ALA A O 1
ATOM 709 N N . GLN A 1 86 ? 11.607 -7.517 -5.921 1.00 90.00 86 GLN A N 1
ATOM 710 C CA . GLN A 1 86 ? 10.536 -8.185 -5.175 1.00 90.00 86 GLN A CA 1
ATOM 711 C C . GLN A 1 86 ? 9.798 -7.269 -4.184 1.00 90.00 86 GLN A C 1
ATOM 713 O O . GLN A 1 86 ? 8.723 -7.673 -3.735 1.00 90.00 86 GLN A O 1
ATOM 718 N N . PHE A 1 87 ? 10.337 -6.083 -3.887 1.00 89.44 87 PHE A N 1
ATOM 719 C CA . PHE A 1 87 ? 9.769 -5.081 -2.979 1.00 89.44 87 PHE A CA 1
ATOM 720 C C . PHE A 1 87 ? 8.895 -4.060 -3.710 1.00 89.44 87 PHE A C 1
ATOM 722 O O . PHE A 1 87 ? 9.184 -3.782 -4.900 1.00 89.44 87 PHE A O 1
#

pLDDT: mean 90.22, std 9.49, range [47.5, 96.88]

Sequence (87 aa):
MVKLDNVLLDLNNPVFQEDLFNLQKEDAFRILETLKKIKKLTWADIYKDKGLRWGVVQSMSNPGGQRLYTIRISQRFRALVFREAQF